Protein AF-A0A941WSH8-F1 (afdb_monomer)

Mean predicted aligned error: 6.5 Å

pLDDT: mean 92.44, std 7.93, range [59.5, 98.75]

Solvent-accessible surface area (backbone atoms only — not comparable to full-atom values): 8724 Å² total; per-residue (Å²): 110,73,67,59,55,52,51,53,51,50,52,52,53,52,52,53,53,50,52,53,50,54,50,54,52,50,52,53,50,55,51,51,52,51,50,50,54,50,46,54,45,39,50,68,54,90,70,93,52,73,84,73,51,77,44,64,59,47,50,30,32,52,70,63,24,46,70,73,50,75,44,74,40,93,51,86,82,27,61,29,37,34,35,37,46,74,76,66,66,71,60,58,100,88,50,70,39,60,67,61,54,49,57,51,49,55,48,44,29,59,50,54,61,16,46,22,32,34,42,35,21,77,90,78,72,43,35,40,43,37,39,38,37,55,91,77,66,37,80,76,47,59,19,53,72,80,34,64,62,59,86,77,54,89,126

Secondary structure (DSSP, 8-state):
-HHHHHHHHHHHHHHHHHHHHHHHHHHHHHHHHHHHHHHHHHHHS--SSGGG---HHHHHHHTTPEEEEEEE-SSTT-SEEEEEE-SS-SB-SS-B-HHHHHHHHHHHHHHTTT--EEEEETTTTEEEEEEEETTTTEEEEEEETTEETGGGS--

Nearest PDB structures (foldseek):
  7afo-assembly1_X  TM=4.607E-01  e=3.509E+00  Escherichia coli

Structure (mmCIF, N/CA/C/O backbone):
data_AF-A0A941WSH8-F1
#
_entry.id   AF-A0A941WSH8-F1
#
loop_
_atom_site.group_PDB
_atom_site.id
_atom_site.type_symbol
_atom_site.label_atom_id
_atom_site.label_alt_id
_atom_site.label_comp_id
_atom_site.label_asym_id
_atom_site.label_entity_id
_atom_site.label_seq_id
_atom_site.pdbx_PDB_ins_code
_atom_site.Cartn_x
_atom_site.Cartn_y
_atom_site.Cartn_z
_atom_site.occupancy
_atom_site.B_iso_or_equiv
_atom_site.auth_seq_id
_atom_site.auth_comp_id
_atom_site.auth_asym_id
_atom_site.auth_atom_id
_atom_site.pdbx_PDB_model_num
ATOM 1 N N . MET A 1 1 ? -45.663 20.521 38.886 1.00 59.56 1 MET A N 1
ATOM 2 C CA . MET A 1 1 ? -45.219 19.140 39.182 1.00 59.56 1 MET A CA 1
ATOM 3 C C . MET A 1 1 ? -44.948 18.276 37.945 1.00 59.56 1 MET A C 1
ATOM 5 O O . MET A 1 1 ? -43.790 17.951 37.717 1.00 59.56 1 MET A O 1
ATOM 9 N N . GLU A 1 2 ? -45.930 17.880 37.117 1.00 65.69 2 GLU A N 1
ATOM 10 C CA . GLU A 1 2 ? -45.661 16.931 36.006 1.00 65.69 2 GLU A CA 1
ATOM 11 C C . GLU A 1 2 ? -44.778 17.526 34.888 1.00 65.69 2 GLU A C 1
ATOM 13 O O . GLU A 1 2 ? -43.852 16.872 34.403 1.00 65.69 2 GLU A O 1
ATOM 18 N N . LYS A 1 3 ? -45.011 18.797 34.531 1.00 69.00 3 LYS A N 1
ATOM 19 C CA . LYS A 1 3 ? -44.234 19.540 33.523 1.00 69.00 3 LYS A CA 1
ATOM 20 C C . LYS A 1 3 ? -42.764 19.706 33.934 1.00 69.00 3 LYS A C 1
ATOM 22 O O . LYS A 1 3 ? -41.874 19.429 33.140 1.00 69.00 3 LYS A O 1
ATOM 27 N N . GLU A 1 4 ? 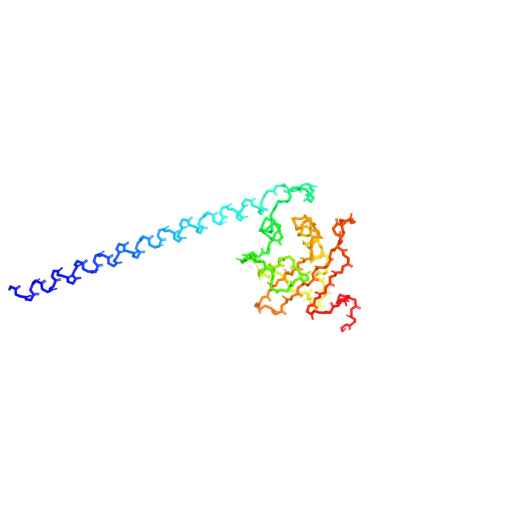-42.497 20.046 35.194 1.00 70.94 4 GLU A N 1
ATOM 28 C CA . GLU A 1 4 ? -41.132 20.170 35.741 1.00 70.94 4 GLU A CA 1
ATOM 29 C C . GLU A 1 4 ? -40.400 18.824 35.760 1.00 70.94 4 GLU A C 1
ATOM 31 O O . GLU A 1 4 ? -39.205 18.756 35.480 1.00 70.94 4 GLU A O 1
ATOM 36 N N . ARG A 1 5 ? -41.120 17.728 36.032 1.00 73.88 5 ARG A N 1
ATOM 37 C CA . ARG A 1 5 ? -40.563 16.370 35.999 1.00 73.88 5 ARG A CA 1
ATOM 38 C C . ARG A 1 5 ? -40.188 15.943 34.574 1.00 73.88 5 ARG A C 1
ATOM 40 O O . ARG A 1 5 ? -39.174 15.275 34.395 1.00 73.8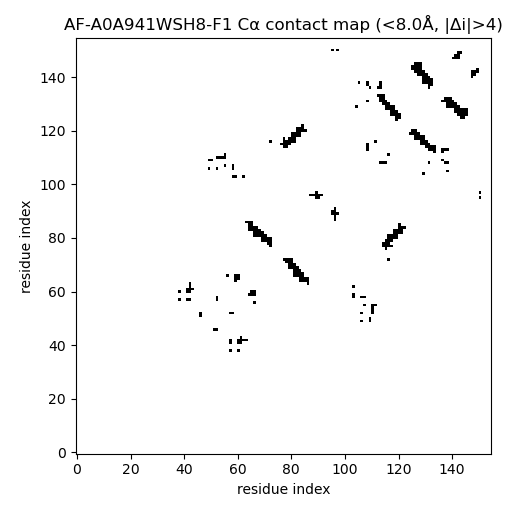8 5 ARG A O 1
ATOM 47 N N . LYS A 1 6 ? -40.971 16.350 33.564 1.00 78.19 6 LYS A N 1
ATOM 48 C CA . LYS A 1 6 ? -40.653 16.154 32.135 1.00 78.19 6 LYS A CA 1
ATOM 49 C C . LYS A 1 6 ? -39.438 16.990 31.708 1.00 78.19 6 LYS A C 1
ATOM 51 O O . LYS A 1 6 ? -38.536 16.447 31.081 1.00 78.19 6 LYS A O 1
ATOM 56 N N . VAL A 1 7 ? -39.354 18.255 32.129 1.00 83.50 7 VAL A N 1
ATOM 57 C CA . VAL A 1 7 ? -38.206 19.140 31.843 1.00 83.50 7 VAL A CA 1
ATOM 58 C C . VAL A 1 7 ? -36.908 18.611 32.465 1.00 83.50 7 VAL A C 1
ATOM 60 O O . VAL A 1 7 ? -35.903 18.510 31.769 1.00 83.50 7 VAL A O 1
ATOM 63 N N . LYS A 1 8 ? -36.925 18.175 33.733 1.00 84.94 8 LYS A N 1
ATOM 64 C CA . LYS A 1 8 ? -35.748 17.565 34.383 1.00 84.94 8 LYS A CA 1
ATOM 65 C C . LYS A 1 8 ? -35.257 16.311 33.651 1.00 84.94 8 LYS A C 1
ATOM 67 O O . LYS A 1 8 ? -34.054 16.141 33.493 1.00 84.94 8 LYS A O 1
ATOM 72 N N . LYS A 1 9 ? -36.165 15.459 33.155 1.00 85.62 9 LYS A N 1
ATOM 73 C CA . LYS A 1 9 ? -35.798 14.284 32.341 1.00 85.62 9 LYS A CA 1
ATOM 74 C C . LYS A 1 9 ? -35.128 14.676 31.023 1.00 85.62 9 LYS A C 1
ATOM 76 O O . LYS A 1 9 ? -34.137 14.058 30.657 1.00 85.62 9 LYS A O 1
ATOM 81 N N . ILE A 1 10 ? -35.631 15.708 30.343 1.00 90.56 10 ILE A N 1
ATOM 82 C CA . ILE A 1 10 ? -35.028 16.219 29.101 1.00 90.56 10 ILE A CA 1
ATOM 83 C C . ILE A 1 10 ? -33.616 16.753 29.368 1.00 90.56 10 ILE A C 1
ATOM 85 O O . ILE A 1 10 ? -32.696 16.414 28.633 1.00 90.56 10 ILE A O 1
ATOM 89 N N . ILE A 1 11 ? -33.421 17.517 30.448 1.00 91.62 11 ILE A N 1
ATOM 90 C CA . ILE A 1 11 ? -32.099 18.037 30.835 1.00 91.62 11 ILE A CA 1
ATOM 91 C C . ILE A 1 11 ? -31.111 16.894 31.104 1.00 91.62 11 ILE A C 1
ATOM 93 O O . ILE A 1 11 ? -29.980 16.946 30.633 1.00 91.62 11 ILE A O 1
ATOM 97 N N . VAL A 1 12 ? -31.535 15.839 31.809 1.00 92.56 12 VAL A N 1
ATOM 98 C CA . VAL A 1 12 ? -30.683 14.664 32.069 1.00 92.56 12 VAL A CA 1
ATOM 99 C C . VAL A 1 12 ? -30.310 13.946 30.770 1.00 92.56 12 VAL A C 1
ATOM 101 O O . VAL A 1 12 ? -29.148 13.599 30.582 1.00 92.56 12 VAL A O 1
ATOM 104 N N . ILE A 1 13 ? -31.260 13.764 29.847 1.00 93.94 13 ILE A N 1
ATOM 105 C CA . ILE A 1 13 ? -30.991 13.150 28.537 1.00 93.94 13 ILE A CA 1
ATOM 106 C C . ILE A 1 13 ? -29.992 13.995 27.735 1.00 93.94 13 ILE A C 1
ATOM 108 O O . ILE A 1 13 ? -29.046 13.445 27.176 1.00 93.94 13 ILE A O 1
ATOM 112 N N . LEU A 1 14 ? -30.159 15.321 27.718 1.00 93.69 14 LEU A N 1
ATOM 113 C CA . LEU A 1 14 ? -29.233 16.238 27.048 1.00 93.69 14 LEU A CA 1
ATOM 114 C C . LEU A 1 14 ? -27.832 16.202 27.670 1.00 93.69 14 LEU A C 1
ATOM 116 O O . LEU A 1 14 ? -26.847 16.204 26.938 1.00 93.69 14 LEU A O 1
ATOM 120 N N . ALA A 1 15 ? -27.731 16.113 28.998 1.00 94.12 15 ALA A N 1
ATOM 121 C CA . ALA A 1 15 ? -26.449 15.988 29.685 1.00 94.12 15 ALA A CA 1
ATOM 122 C C . ALA A 1 15 ? -25.730 14.676 29.323 1.00 94.12 15 ALA A C 1
ATOM 124 O O . ALA A 1 15 ? -24.532 14.689 29.052 1.00 94.12 15 ALA A O 1
ATOM 125 N N . ILE A 1 16 ? -26.460 13.557 29.252 1.00 95.81 16 ILE A N 1
ATOM 126 C CA . ILE A 1 16 ? -25.903 12.262 28.827 1.00 95.81 16 ILE A CA 1
ATOM 127 C C . ILE A 1 16 ? -25.430 12.330 27.368 1.00 95.81 16 ILE A C 1
ATOM 129 O O . ILE A 1 16 ? -24.314 11.912 27.068 1.00 95.81 16 ILE A O 1
ATOM 133 N N . LEU A 1 17 ? -26.241 12.900 26.472 1.00 95.88 17 LEU A N 1
ATOM 134 C CA . LEU A 1 17 ? -25.877 13.111 25.066 1.00 95.88 17 LEU A CA 1
ATOM 135 C C . LEU A 1 17 ? -24.602 13.950 24.925 1.00 95.88 17 LEU A C 1
ATOM 137 O O . LEU A 1 17 ? -23.714 13.587 24.156 1.00 95.88 17 LEU A O 1
ATOM 141 N N . LEU A 1 18 ? -24.480 15.029 25.701 1.00 96.00 18 LEU A N 1
ATOM 142 C CA . LEU A 1 18 ? -23.292 15.879 25.696 1.00 96.00 18 LEU A CA 1
ATOM 143 C C . LEU A 1 18 ? -22.040 15.110 26.139 1.00 96.00 18 LEU A C 1
ATOM 145 O O . LEU A 1 18 ? -21.000 15.222 25.495 1.00 96.00 18 LEU A O 1
ATOM 149 N N . ILE A 1 19 ? -22.137 14.294 27.194 1.00 96.25 19 ILE A N 1
ATOM 150 C CA . ILE A 1 19 ? -21.019 13.465 27.672 1.00 96.25 19 ILE A CA 1
ATOM 151 C C . ILE A 1 19 ? -20.587 12.456 26.601 1.00 96.25 19 ILE A C 1
ATOM 153 O O . ILE A 1 19 ? -19.389 12.276 26.381 1.00 96.25 19 ILE A O 1
ATOM 157 N N . ILE A 1 20 ? -21.537 11.827 25.901 1.00 96.12 20 ILE A N 1
ATOM 158 C CA . ILE A 1 20 ? -21.236 10.886 24.811 1.00 96.12 20 ILE A CA 1
ATOM 159 C C . ILE A 1 20 ? -20.476 11.599 23.689 1.00 96.12 20 ILE A C 1
ATOM 161 O O . ILE A 1 20 ? -19.434 11.110 23.255 1.00 96.12 20 ILE A O 1
ATOM 165 N N . ILE A 1 21 ? -20.950 12.775 23.265 1.00 96.06 21 ILE A N 1
ATOM 166 C CA . ILE A 1 21 ? -20.293 13.574 22.224 1.00 96.06 21 ILE A CA 1
ATOM 167 C C . ILE A 1 21 ? -18.870 13.948 22.651 1.00 96.06 21 ILE A C 1
ATOM 169 O O . ILE A 1 21 ? -17.938 13.712 21.887 1.00 96.06 21 ILE A O 1
ATOM 173 N N . LEU A 1 22 ? -18.685 14.460 23.873 1.00 95.50 22 LEU A N 1
ATOM 174 C CA . LEU A 1 22 ? -17.364 14.825 24.405 1.00 95.50 22 LEU A CA 1
ATOM 175 C C . LEU A 1 22 ? -16.406 13.631 24.474 1.00 95.50 22 LEU A C 1
ATOM 177 O O . LEU A 1 22 ? -15.213 13.764 24.215 1.00 95.50 22 LEU A O 1
ATOM 181 N N . THR A 1 23 ? -16.929 12.453 24.809 1.00 94.75 23 THR A N 1
ATOM 182 C CA . THR A 1 23 ? -16.134 11.226 24.872 1.00 94.75 23 THR A CA 1
ATOM 183 C C . THR A 1 23 ? -15.672 10.817 23.473 1.00 94.75 23 THR A C 1
ATOM 185 O O . THR A 1 23 ? -14.489 10.549 23.274 1.00 94.75 23 THR A O 1
ATOM 188 N N . ILE A 1 24 ? -16.575 10.820 22.486 1.00 95.06 24 ILE A N 1
ATOM 189 C CA . ILE A 1 24 ? -16.247 10.493 21.090 1.00 95.06 24 ILE A CA 1
ATOM 190 C C . ILE A 1 24 ? -15.217 11.481 20.532 1.00 95.06 24 ILE A C 1
ATOM 192 O O . ILE A 1 24 ? -14.210 11.053 19.968 1.00 95.06 24 ILE A O 1
ATOM 196 N N . THR A 1 25 ? -15.423 12.789 20.715 1.00 93.38 25 THR A N 1
ATOM 197 C CA . THR A 1 25 ? -14.493 13.805 20.201 1.00 93.38 25 THR A CA 1
ATOM 198 C C . THR A 1 25 ? -13.114 13.698 20.844 1.00 93.38 25 THR A C 1
ATOM 200 O O . THR A 1 25 ? -12.118 13.819 20.133 1.00 93.38 25 THR A O 1
ATOM 203 N N . TYR A 1 26 ? -13.031 13.397 22.145 1.00 94.38 26 TYR A N 1
ATOM 204 C CA . TYR A 1 26 ? -11.760 13.152 22.830 1.00 94.38 26 TYR A CA 1
ATOM 205 C C . TYR A 1 26 ? -10.985 11.974 22.219 1.00 94.38 26 TYR A C 1
ATOM 207 O O . TYR A 1 26 ? -9.792 12.105 21.937 1.00 94.38 26 TYR A O 1
ATOM 215 N N . TYR A 1 27 ? -11.647 10.837 21.973 1.00 93.00 27 TYR A N 1
ATOM 216 C CA . TYR A 1 27 ? -10.988 9.676 21.365 1.00 93.00 27 TYR A CA 1
ATOM 217 C C . TYR A 1 27 ? -10.532 9.950 19.929 1.00 93.00 27 TYR A C 1
ATOM 219 O O . TYR A 1 27 ? -9.399 9.614 19.589 1.00 93.00 27 TYR A O 1
ATOM 227 N N . VAL A 1 28 ? -11.365 10.612 19.118 1.00 91.62 28 VAL A N 1
ATOM 228 C CA . VAL A 1 28 ? -11.005 11.001 17.743 1.00 91.62 28 VAL A CA 1
ATOM 229 C C . VAL A 1 28 ? -9.810 11.957 17.738 1.00 91.62 28 VAL A C 1
ATOM 231 O O . VAL A 1 28 ? -8.870 11.761 16.971 1.00 91.62 28 VAL A O 1
ATOM 234 N N . PHE A 1 29 ? -9.804 12.964 18.615 1.00 90.31 29 PHE A N 1
ATOM 235 C CA . PHE A 1 29 ? -8.693 13.909 18.729 1.00 90.31 29 PHE A CA 1
ATOM 236 C C . PHE A 1 29 ? -7.385 13.203 19.107 1.00 90.31 29 PHE A C 1
ATOM 238 O O . PHE A 1 29 ? -6.370 13.379 18.435 1.00 90.31 29 PHE A O 1
ATOM 245 N N . LYS A 1 30 ? -7.423 12.338 20.127 1.00 89.75 30 LYS A N 1
ATOM 246 C CA . LYS A 1 30 ? -6.255 11.577 20.585 1.00 89.75 30 LYS A CA 1
ATOM 247 C C . LYS A 1 30 ? -5.713 10.631 19.511 1.00 89.75 30 LYS A C 1
ATOM 249 O O . LYS A 1 30 ? -4.500 10.477 19.376 1.00 89.75 30 LYS A O 1
ATOM 254 N N . GLU A 1 31 ? -6.592 9.977 18.753 1.00 87.00 31 GLU A N 1
ATOM 255 C CA . GLU A 1 31 ? -6.177 9.121 17.641 1.00 87.00 31 GLU A CA 1
ATOM 256 C C . GLU A 1 31 ? -5.522 9.936 16.518 1.00 87.00 31 GLU A C 1
ATOM 258 O O . GLU A 1 31 ? -4.486 9.521 15.997 1.00 87.00 31 GLU A O 1
ATOM 263 N N . ASN A 1 32 ? -6.085 11.100 16.185 1.00 84.69 32 ASN A N 1
ATOM 264 C CA . ASN A 1 32 ? -5.537 11.992 15.167 1.00 84.69 32 ASN A CA 1
ATOM 265 C C . ASN A 1 32 ? -4.164 12.546 15.559 1.00 84.69 32 ASN A C 1
ATOM 267 O O . ASN A 1 32 ? -3.267 12.549 14.723 1.00 84.69 32 ASN A O 1
ATOM 271 N N . GLU A 1 33 ? -3.963 12.957 16.815 1.00 86.69 33 GLU A N 1
ATOM 272 C CA . GLU A 1 33 ? -2.634 13.369 17.288 1.00 86.69 33 GLU A CA 1
ATOM 273 C C . GLU A 1 33 ? -1.625 12.227 17.197 1.00 86.69 33 GLU A C 1
ATOM 275 O O . GLU A 1 33 ? -0.512 12.426 16.717 1.00 86.69 33 GLU A O 1
ATOM 280 N N . ARG A 1 34 ? -2.015 11.010 17.596 1.00 86.50 34 ARG A N 1
ATOM 281 C CA . ARG A 1 34 ? -1.137 9.842 17.471 1.00 86.50 34 ARG A CA 1
ATOM 282 C C . ARG A 1 34 ? -0.740 9.603 16.014 1.00 86.50 34 ARG A C 1
ATOM 284 O O . ARG A 1 34 ? 0.443 9.426 15.754 1.00 86.50 34 ARG A O 1
ATOM 291 N N . LYS A 1 35 ? -1.704 9.615 15.084 1.00 84.75 35 LYS A N 1
ATOM 292 C CA . LYS A 1 35 ? -1.440 9.444 13.645 1.00 84.75 35 LYS A CA 1
ATOM 293 C C . LYS A 1 35 ? -0.514 10.530 13.119 1.00 84.75 35 LYS A C 1
ATOM 295 O O . LYS A 1 35 ? 0.489 10.203 12.506 1.00 84.75 35 LYS A O 1
ATOM 300 N N . LYS A 1 36 ? -0.789 11.796 13.439 1.00 86.75 36 LYS A N 1
ATOM 301 C CA . LYS A 1 36 ? 0.051 12.923 13.028 1.00 86.75 36 LYS A CA 1
ATOM 302 C C . LYS A 1 36 ? 1.488 12.776 13.532 1.00 86.75 36 LYS A C 1
ATOM 304 O O . LYS A 1 36 ? 2.416 12.946 12.756 1.00 86.75 36 LYS A O 1
ATOM 309 N N . ASN A 1 37 ? 1.673 12.411 14.800 1.00 88.38 37 ASN A N 1
ATOM 310 C CA . ASN A 1 37 ? 3.004 12.204 15.370 1.00 88.38 37 ASN A CA 1
ATOM 311 C C . ASN A 1 37 ? 3.734 11.028 14.700 1.00 88.38 37 ASN A C 1
ATOM 313 O O . ASN A 1 37 ? 4.942 11.093 14.493 1.00 88.38 37 ASN A O 1
ATOM 317 N N . THR A 1 38 ? 3.015 9.957 14.351 1.00 89.31 38 THR A N 1
ATOM 318 C CA . THR A 1 38 ? 3.569 8.823 13.597 1.00 89.31 38 THR A CA 1
ATOM 319 C C . THR A 1 38 ? 3.949 9.222 12.172 1.00 89.31 38 THR A C 1
ATOM 321 O O . THR A 1 38 ? 5.042 8.882 11.725 1.00 89.31 38 THR A O 1
ATOM 324 N N . GLU A 1 39 ? 3.094 9.974 11.479 1.00 91.69 39 GLU A N 1
ATOM 325 C CA . GLU A 1 39 ? 3.377 10.481 10.137 1.00 91.69 39 GLU A CA 1
ATOM 326 C C . GLU A 1 39 ? 4.597 11.415 10.147 1.00 91.69 39 GLU A C 1
ATOM 328 O O . GLU A 1 39 ? 5.523 11.248 9.359 1.00 91.69 39 GLU A O 1
ATOM 333 N N . GLU A 1 40 ? 4.647 12.354 11.093 1.00 92.81 40 GLU A N 1
ATOM 334 C CA . GLU A 1 40 ? 5.775 13.269 11.272 1.00 92.81 40 GLU A CA 1
ATOM 335 C C . GLU A 1 40 ? 7.068 12.513 11.602 1.00 92.81 40 GLU A C 1
ATOM 337 O O . GLU A 1 40 ? 8.126 12.827 11.059 1.00 92.81 40 GLU A O 1
ATOM 342 N N . TYR A 1 41 ? 6.989 11.471 12.432 1.00 93.00 41 TYR A N 1
ATOM 343 C CA . TYR A 1 41 ? 8.129 10.606 12.711 1.00 93.00 41 TYR A CA 1
ATOM 344 C C . TYR A 1 41 ? 8.629 9.895 11.446 1.00 93.00 41 TYR A C 1
ATOM 346 O O . TYR A 1 41 ? 9.816 9.975 11.141 1.00 93.00 41 TYR A O 1
ATOM 354 N N . TYR A 1 42 ? 7.756 9.234 10.681 1.00 94.88 42 TYR A N 1
ATOM 355 C CA . TYR A 1 42 ? 8.173 8.506 9.477 1.00 94.88 42 TYR A CA 1
ATOM 356 C C . TYR A 1 42 ? 8.673 9.420 8.359 1.00 94.88 42 TYR A C 1
ATOM 358 O O . TYR A 1 42 ? 9.581 9.018 7.633 1.00 94.88 42 TYR A O 1
ATOM 366 N N . ALA A 1 43 ? 8.126 10.631 8.238 1.00 92.50 43 ALA A N 1
ATOM 367 C CA . ALA A 1 43 ? 8.559 11.616 7.252 1.00 92.50 43 ALA A CA 1
ATOM 368 C C . ALA A 1 43 ? 9.963 12.175 7.541 1.00 92.50 43 ALA A C 1
ATOM 370 O O . ALA A 1 43 ? 10.691 12.493 6.605 1.00 92.50 43 ALA A O 1
ATOM 371 N N . ASN A 1 44 ? 10.343 12.286 8.820 1.00 91.69 44 ASN A N 1
ATOM 372 C CA . ASN A 1 44 ? 11.609 12.898 9.243 1.00 91.69 44 ASN A CA 1
ATOM 373 C C . ASN A 1 44 ? 12.661 11.889 9.732 1.00 91.69 44 ASN A C 1
ATOM 375 O O . ASN A 1 44 ? 13.795 12.275 10.016 1.00 91.69 44 ASN A O 1
ATOM 379 N N . LYS A 1 45 ? 12.302 10.607 9.862 1.00 92.19 45 LYS A N 1
ATOM 380 C CA . LYS A 1 45 ? 13.253 9.535 10.165 1.00 92.19 45 LYS A CA 1
ATOM 381 C C . LYS A 1 45 ? 14.309 9.468 9.057 1.00 92.19 45 LYS A C 1
ATOM 383 O O . LYS A 1 45 ? 14.000 9.572 7.874 1.00 92.19 45 LYS A O 1
ATOM 388 N N . GLU A 1 46 ? 15.563 9.279 9.448 1.00 92.62 46 GLU A N 1
ATOM 389 C CA . GLU A 1 46 ? 16.661 9.074 8.508 1.00 92.62 46 GLU A CA 1
ATOM 390 C C . GLU A 1 46 ? 16.627 7.636 7.969 1.00 92.62 46 GLU A C 1
ATOM 392 O O . GLU A 1 46 ? 16.561 6.676 8.743 1.00 92.62 46 GLU A O 1
ATOM 397 N N . TYR A 1 47 ? 16.668 7.492 6.644 1.00 92.50 47 TYR A N 1
ATOM 398 C CA . TYR A 1 47 ? 16.735 6.202 5.957 1.00 92.50 47 TYR A CA 1
ATOM 399 C C . TYR A 1 47 ? 18.002 6.166 5.112 1.00 92.50 47 TYR A C 1
ATOM 401 O O . TYR A 1 47 ? 18.158 6.948 4.174 1.00 92.50 47 TYR A O 1
ATOM 409 N N . ASN A 1 48 ? 18.897 5.243 5.437 1.00 91.94 48 ASN A N 1
ATOM 410 C CA . ASN A 1 48 ? 20.168 5.055 4.745 1.00 91.94 48 ASN A CA 1
ATOM 411 C C . ASN A 1 48 ? 20.078 3.950 3.689 1.00 91.94 48 ASN A C 1
ATOM 413 O O . ASN A 1 48 ? 20.888 3.886 2.765 1.00 91.94 48 ASN A O 1
ATOM 417 N N . SER A 1 49 ? 19.098 3.060 3.830 1.00 93.12 49 SER A N 1
ATOM 418 C CA . SER A 1 49 ? 18.924 1.891 2.980 1.00 93.12 49 SER A CA 1
ATOM 419 C C . SER A 1 49 ? 17.460 1.449 2.927 1.00 93.12 49 SER A C 1
ATOM 421 O O . SER A 1 49 ? 16.626 1.883 3.723 1.00 93.12 49 SER A O 1
ATOM 423 N N . LYS A 1 50 ? 17.118 0.564 1.983 1.00 90.38 50 LYS A N 1
ATOM 424 C CA . LYS A 1 50 ? 15.758 -0.002 1.906 1.00 90.38 50 LYS A CA 1
ATOM 425 C C . LYS A 1 50 ? 15.437 -0.874 3.126 1.00 90.38 50 LYS A C 1
ATOM 427 O O . LYS A 1 50 ? 14.271 -1.039 3.468 1.00 90.38 50 LYS A O 1
ATOM 432 N N . GLU A 1 51 ? 16.465 -1.411 3.779 1.00 93.44 51 GLU A N 1
ATOM 433 C CA . GLU A 1 51 ? 16.370 -2.258 4.960 1.00 93.44 51 GLU A CA 1
ATOM 434 C C . GLU A 1 51 ? 15.837 -1.510 6.191 1.00 93.44 51 GLU A C 1
ATOM 436 O O . GLU A 1 51 ? 15.293 -2.150 7.090 1.00 93.44 51 GLU A O 1
ATOM 441 N N . ASP A 1 52 ? 15.914 -0.175 6.200 1.00 94.44 52 ASP A N 1
ATOM 442 C CA . ASP A 1 52 ? 15.424 0.673 7.293 1.00 94.44 52 ASP A CA 1
ATOM 443 C C . ASP A 1 52 ? 13.888 0.789 7.336 1.00 94.44 52 ASP A C 1
ATOM 445 O O . ASP A 1 52 ? 13.330 1.256 8.340 1.00 94.44 52 ASP A O 1
ATOM 449 N N . PHE A 1 53 ? 13.206 0.354 6.267 1.00 96.50 53 PHE A N 1
ATOM 450 C CA . PHE A 1 53 ? 11.750 0.353 6.137 1.00 96.50 53 PHE A CA 1
ATOM 451 C C . PHE A 1 53 ? 11.139 -0.967 6.608 1.00 96.50 53 PHE A C 1
ATOM 453 O O . PHE A 1 53 ? 11.496 -2.054 6.145 1.00 96.50 53 PHE A O 1
ATOM 460 N N . ASN A 1 54 ? 10.143 -0.866 7.487 1.00 95.69 54 ASN A N 1
ATOM 461 C CA . ASN A 1 54 ? 9.519 -2.017 8.135 1.00 95.69 54 ASN A CA 1
ATOM 462 C C . ASN A 1 54 ? 8.054 -2.197 7.743 1.00 95.69 54 ASN A C 1
ATOM 464 O O . ASN A 1 54 ? 7.543 -3.317 7.784 1.00 95.69 54 ASN A O 1
ATOM 468 N N . THR A 1 55 ? 7.368 -1.110 7.385 1.00 97.12 55 THR A N 1
ATOM 469 C CA . THR A 1 55 ? 5.926 -1.126 7.112 1.00 97.12 55 THR A CA 1
ATOM 470 C C . THR A 1 55 ? 5.564 -0.362 5.843 1.00 97.12 55 THR A C 1
ATOM 472 O O . THR A 1 55 ? 6.321 0.474 5.354 1.00 97.12 55 THR A O 1
ATOM 475 N N . VAL A 1 56 ? 4.390 -0.672 5.289 1.00 97.94 56 VAL A N 1
ATOM 476 C CA . VAL A 1 56 ? 3.853 0.013 4.104 1.00 97.94 56 VAL A CA 1
ATOM 477 C C . VAL A 1 56 ? 3.583 1.480 4.402 1.00 97.94 56 VAL A C 1
ATOM 479 O O . VAL A 1 56 ? 3.939 2.337 3.600 1.00 97.94 56 VAL A O 1
ATOM 482 N N . GLU A 1 57 ? 2.976 1.761 5.555 1.00 97.12 57 GLU A N 1
ATOM 483 C CA . GLU A 1 57 ? 2.674 3.121 6.002 1.00 97.12 57 GLU A CA 1
ATOM 484 C C . GLU A 1 57 ? 3.947 3.968 6.080 1.00 97.12 57 GLU A C 1
ATOM 486 O O . GLU A 1 57 ? 3.981 5.063 5.531 1.00 97.12 57 GLU A O 1
ATOM 491 N N . GLU A 1 58 ? 5.023 3.422 6.651 1.00 97.06 58 GLU A N 1
ATOM 492 C CA . GLU A 1 58 ? 6.325 4.088 6.743 1.00 97.06 58 GLU A CA 1
ATOM 493 C C . GLU A 1 58 ? 6.890 4.467 5.364 1.00 97.06 58 GLU A C 1
ATOM 495 O O . GLU A 1 58 ? 7.283 5.614 5.155 1.00 97.06 58 GLU A O 1
ATOM 500 N N . VAL A 1 59 ? 6.866 3.542 4.394 1.00 97.94 59 VAL A N 1
ATOM 501 C CA . VAL A 1 59 ? 7.316 3.820 3.016 1.00 97.94 59 VAL A CA 1
ATOM 502 C C . VAL A 1 59 ? 6.477 4.922 2.370 1.00 97.94 59 VAL A C 1
ATOM 504 O O . VAL A 1 59 ? 7.027 5.830 1.748 1.00 97.94 59 VAL A O 1
ATOM 507 N N . LEU A 1 60 ? 5.149 4.836 2.485 1.00 98.00 60 LEU A N 1
ATOM 508 C CA . LEU A 1 60 ? 4.239 5.780 1.838 1.00 98.00 60 LEU A CA 1
ATOM 509 C C . LEU A 1 60 ? 4.384 7.181 2.425 1.00 98.00 60 LEU A C 1
ATOM 511 O O . LEU A 1 60 ? 4.558 8.133 1.669 1.00 98.00 60 LEU A O 1
ATOM 515 N N . VAL A 1 61 ? 4.402 7.295 3.753 1.00 96.88 61 VAL A N 1
ATOM 516 C CA . VAL A 1 61 ? 4.580 8.575 4.444 1.00 96.88 61 VAL A CA 1
ATOM 517 C C . VAL A 1 61 ? 5.934 9.195 4.104 1.00 96.88 61 VAL A C 1
ATOM 519 O O . VAL A 1 61 ? 5.986 10.375 3.766 1.00 96.88 61 VAL A O 1
ATOM 522 N N . PHE A 1 62 ? 7.015 8.407 4.101 1.00 96.25 62 PHE A N 1
ATOM 523 C CA . PHE A 1 62 ? 8.335 8.881 3.674 1.00 96.25 62 PHE A CA 1
ATOM 524 C C . PHE A 1 62 ? 8.333 9.406 2.227 1.00 96.25 62 PHE A C 1
ATOM 526 O O . PHE A 1 62 ? 9.008 10.381 1.909 1.00 96.25 62 PHE A O 1
ATOM 533 N N . LYS A 1 63 ? 7.541 8.795 1.337 1.00 95.62 63 LYS A N 1
ATOM 534 C CA . LYS A 1 63 ? 7.346 9.261 -0.048 1.00 95.62 63 LYS A CA 1
ATOM 535 C C . LYS A 1 63 ? 6.338 10.409 -0.182 1.00 95.62 63 LYS A C 1
ATOM 537 O O . LYS A 1 63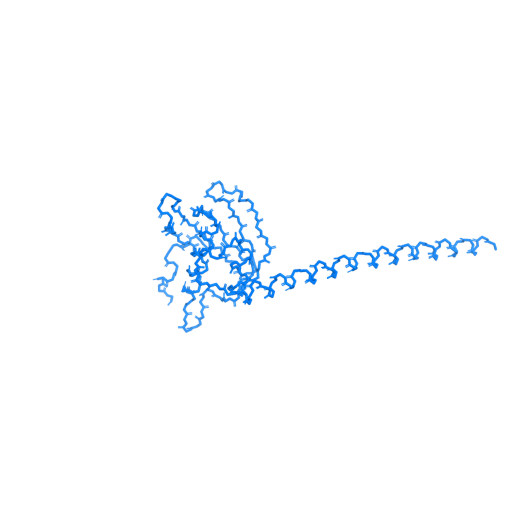 ? 6.063 10.844 -1.300 1.00 95.62 63 LYS A O 1
ATOM 542 N N . GLY A 1 64 ? 5.787 10.905 0.926 1.00 95.69 64 GLY A N 1
ATOM 543 C CA . GLY A 1 64 ? 4.760 11.946 0.942 1.00 95.69 64 GLY A CA 1
ATOM 544 C C . GLY A 1 64 ? 3.408 11.487 0.388 1.00 95.69 64 GLY A C 1
ATOM 545 O O . GLY A 1 64 ? 2.589 12.323 0.013 1.00 95.69 64 GLY A O 1
ATOM 546 N N . VAL A 1 65 ? 3.178 10.175 0.301 1.00 97.00 65 VAL A N 1
ATOM 547 C CA . VAL A 1 65 ? 1.928 9.562 -0.157 1.00 97.00 65 VAL A CA 1
ATOM 548 C C . VAL A 1 65 ? 1.053 9.263 1.050 1.00 97.00 65 VAL A C 1
ATOM 550 O O . VAL A 1 65 ? 1.493 8.663 2.031 1.00 97.00 65 VAL A O 1
ATOM 553 N N . LYS A 1 66 ? -0.224 9.640 0.976 1.00 96.50 66 LYS A N 1
ATOM 554 C CA . LYS A 1 66 ? -1.153 9.405 2.079 1.00 96.50 66 LYS A CA 1
ATOM 555 C C . LYS A 1 66 ? -1.592 7.943 2.094 1.00 96.50 66 LYS A C 1
ATOM 557 O O . LYS A 1 66 ? -2.278 7.488 1.178 1.00 96.50 66 LYS A O 1
ATOM 562 N N . PHE A 1 67 ? -1.241 7.227 3.156 1.00 97.00 67 PHE A N 1
ATOM 563 C CA . PHE A 1 67 ? -1.743 5.882 3.416 1.00 97.00 67 PHE A CA 1
ATOM 564 C C . PHE A 1 67 ? -3.201 5.931 3.895 1.00 97.00 67 PHE A C 1
ATOM 566 O O . PHE A 1 67 ? -3.553 6.734 4.758 1.00 97.00 67 PHE A O 1
ATOM 573 N N . ILE A 1 68 ? -4.063 5.080 3.331 1.00 96.25 68 ILE A N 1
ATOM 574 C CA . ILE A 1 68 ? -5.469 4.961 3.749 1.00 96.25 68 ILE A CA 1
ATOM 575 C C . ILE A 1 68 ? -5.668 3.668 4.537 1.00 96.25 68 ILE A C 1
ATOM 577 O O . ILE A 1 68 ? -6.158 3.696 5.666 1.00 96.25 68 ILE A O 1
ATOM 581 N N . LYS A 1 69 ? -5.327 2.527 3.931 1.00 96.94 69 LYS A N 1
ATOM 582 C CA . LYS A 1 69 ? -5.430 1.197 4.546 1.00 96.94 69 LYS A CA 1
ATOM 583 C C . LYS A 1 69 ? -4.668 0.162 3.726 1.00 96.94 69 LYS A C 1
ATOM 585 O O . LYS A 1 69 ? -4.431 0.345 2.535 1.00 96.94 69 LYS A O 1
ATOM 590 N N . GLN A 1 70 ? -4.380 -0.974 4.346 1.00 97.94 70 GLN A N 1
ATOM 591 C CA . GLN A 1 70 ? -3.929 -2.182 3.664 1.00 97.94 70 GLN A CA 1
ATOM 592 C C . GLN A 1 70 ? -4.882 -3.321 4.014 1.00 97.94 70 GLN A C 1
ATOM 594 O O . GLN A 1 70 ? -5.209 -3.526 5.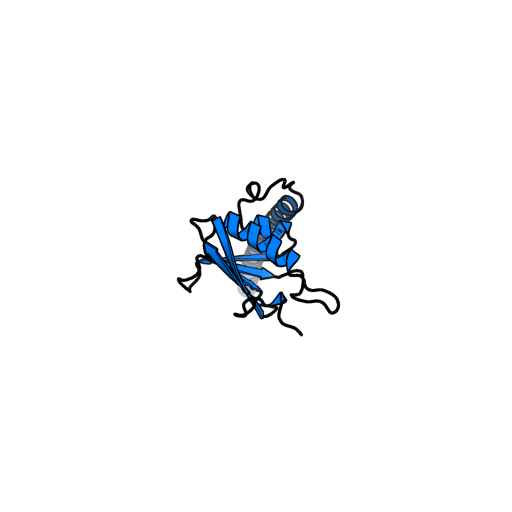183 1.00 97.94 70 GLN A O 1
ATOM 599 N N . THR A 1 71 ? -5.317 -4.075 3.012 1.00 98.06 71 THR A N 1
ATOM 600 C CA . THR A 1 71 ? -6.152 -5.264 3.203 1.00 98.06 71 THR A CA 1
ATOM 601 C C . THR A 1 71 ? -5.528 -6.459 2.500 1.00 98.06 71 THR A C 1
ATOM 603 O O . THR A 1 71 ? -4.760 -6.301 1.552 1.00 98.06 71 THR A O 1
ATOM 606 N N . LYS A 1 72 ? -5.874 -7.673 2.938 1.00 97.75 72 LYS A N 1
ATOM 607 C CA . LYS A 1 72 ? -5.616 -8.868 2.130 1.00 97.75 72 LYS A CA 1
ATOM 608 C C . LYS A 1 72 ? -6.373 -8.722 0.807 1.00 97.75 72 LYS A C 1
ATOM 610 O O . LYS A 1 72 ? -7.527 -8.288 0.829 1.00 97.75 72 LYS A O 1
ATOM 615 N N . SER A 1 73 ? -5.727 -9.040 -0.311 1.00 96.94 73 SER A N 1
ATOM 616 C CA . SER A 1 73 ? -6.396 -8.970 -1.611 1.00 96.94 73 SER A CA 1
ATOM 617 C C . SER A 1 73 ? -7.486 -10.038 -1.716 1.00 96.94 73 SER A C 1
ATOM 619 O O . SER A 1 73 ? -7.359 -11.124 -1.144 1.00 96.94 73 SER A O 1
ATOM 621 N N . SER A 1 74 ? -8.563 -9.722 -2.434 1.00 95.56 74 SER A N 1
ATOM 622 C CA . SER A 1 74 ? -9.577 -10.704 -2.838 1.00 95.56 74 SER A CA 1
ATOM 623 C C . SER A 1 74 ? -9.169 -11.498 -4.083 1.00 95.56 74 SER A C 1
ATOM 625 O O . SER A 1 74 ? -9.783 -12.520 -4.373 1.00 95.56 74 SER A O 1
ATOM 627 N N . ASP A 1 75 ? -8.158 -11.027 -4.815 1.00 95.50 75 ASP A N 1
ATOM 628 C CA . ASP A 1 75 ? -7.557 -11.725 -5.946 1.00 95.50 75 ASP A CA 1
ATOM 629 C C . ASP A 1 75 ? -6.328 -12.496 -5.451 1.00 95.50 75 ASP A C 1
ATOM 631 O O . ASP A 1 75 ? -5.335 -11.897 -5.032 1.00 95.50 75 ASP A O 1
ATOM 635 N N . ASP A 1 76 ? -6.392 -13.828 -5.524 1.00 95.00 76 ASP A N 1
ATOM 636 C CA . ASP A 1 76 ? -5.356 -14.747 -5.034 1.00 95.00 76 ASP A CA 1
ATOM 637 C C . ASP A 1 76 ? -3.983 -14.538 -5.697 1.00 95.00 76 ASP A C 1
ATOM 639 O O . ASP A 1 76 ? -2.962 -15.015 -5.194 1.00 95.00 76 ASP A O 1
ATOM 643 N N . LYS A 1 77 ? -3.923 -13.806 -6.818 1.00 96.56 77 LYS A N 1
ATOM 644 C CA . LYS A 1 77 ? -2.667 -13.404 -7.454 1.00 96.56 77 LYS A CA 1
ATOM 645 C C . LYS A 1 77 ? -1.862 -12.421 -6.602 1.00 96.56 77 LYS A C 1
ATOM 647 O O . LYS A 1 77 ? -0.641 -12.351 -6.776 1.00 96.56 77 LYS A O 1
ATOM 652 N N . TYR A 1 78 ? -2.512 -11.660 -5.721 1.00 97.81 78 TYR A N 1
ATOM 653 C CA . TYR A 1 78 ? -1.900 -10.622 -4.896 1.00 97.81 78 TYR A CA 1
ATOM 654 C C . TYR A 1 78 ? -2.035 -10.947 -3.408 1.00 97.81 78 TYR A C 1
ATOM 656 O O . TYR A 1 78 ? -3.063 -11.410 -2.927 1.00 97.81 78 TYR A O 1
ATOM 664 N N . LEU A 1 79 ? -0.995 -10.641 -2.637 1.00 97.69 79 LEU A N 1
ATOM 665 C CA . LEU A 1 79 ? -1.039 -10.749 -1.183 1.00 97.69 79 LEU A CA 1
ATOM 666 C C . LEU A 1 79 ? -1.937 -9.662 -0.580 1.00 97.69 79 LEU A C 1
ATOM 668 O O . LEU A 1 79 ? -2.736 -9.930 0.322 1.00 97.69 79 LEU A O 1
ATOM 672 N N . ALA A 1 80 ? -1.779 -8.428 -1.058 1.00 98.12 80 ALA A N 1
ATOM 673 C CA . ALA A 1 80 ? -2.378 -7.258 -0.442 1.00 98.12 80 ALA A CA 1
ATOM 674 C C . ALA A 1 80 ? -2.803 -6.199 -1.459 1.00 98.12 80 ALA A C 1
ATOM 676 O O . ALA A 1 80 ? -2.148 -5.997 -2.484 1.00 98.12 80 ALA A O 1
ATOM 677 N N . ASP A 1 81 ? -3.857 -5.483 -1.083 1.00 98.69 81 ASP A N 1
ATOM 678 C CA . ASP A 1 81 ? -4.290 -4.242 -1.707 1.00 98.69 81 ASP A CA 1
ATOM 679 C C . ASP A 1 81 ? -3.972 -3.087 -0.751 1.00 98.69 81 ASP A C 1
ATOM 681 O O . ASP A 1 81 ? -4.396 -3.078 0.409 1.00 98.69 81 ASP A O 1
ATOM 685 N N . ILE A 1 82 ? -3.183 -2.131 -1.233 1.00 98.69 82 ILE A N 1
ATOM 686 C CA . ILE A 1 82 ? -2.704 -0.968 -0.491 1.00 98.69 82 ILE A CA 1
ATOM 687 C C . ILE A 1 82 ? -3.434 0.254 -1.038 1.00 98.69 82 ILE A C 1
ATOM 689 O O . ILE A 1 82 ? -3.177 0.683 -2.158 1.00 98.69 82 ILE A O 1
ATOM 693 N N . TYR A 1 83 ? -4.340 0.813 -0.246 1.00 98.56 83 TYR A N 1
ATOM 694 C CA . TYR A 1 83 ? -5.143 1.968 -0.625 1.00 98.56 83 TYR A CA 1
ATOM 695 C C . TYR A 1 83 ? -4.438 3.247 -0.196 1.00 98.56 83 TYR A C 1
ATOM 697 O O . TYR A 1 83 ? -4.017 3.379 0.962 1.00 98.56 83 TYR A O 1
ATOM 705 N N . VAL A 1 84 ? -4.320 4.186 -1.127 1.00 98.44 84 VAL A N 1
ATOM 706 C CA . VAL A 1 84 ? -3.548 5.417 -0.965 1.00 98.44 84 VAL A CA 1
ATOM 707 C C . VAL A 1 84 ? -4.257 6.604 -1.602 1.00 98.44 84 VAL A C 1
ATOM 709 O O . VAL A 1 84 ? -5.187 6.438 -2.384 1.00 98.44 84 VAL A O 1
ATOM 712 N N . LYS A 1 85 ? -3.768 7.804 -1.295 1.00 97.81 85 LYS A N 1
ATOM 713 C CA . LYS A 1 85 ? -3.950 8.984 -2.138 1.00 97.81 85 LYS A CA 1
ATOM 714 C C . LYS A 1 85 ? -2.578 9.442 -2.620 1.00 97.81 85 LYS A C 1
ATOM 716 O O . LYS A 1 85 ? -1.752 9.871 -1.806 1.00 97.81 85 LYS A O 1
ATOM 721 N N . LEU A 1 86 ? -2.331 9.286 -3.918 1.00 96.31 86 LEU A N 1
ATOM 722 C CA . LEU A 1 86 ? -1.077 9.649 -4.568 1.00 96.31 86 LEU A CA 1
ATOM 723 C C . LEU A 1 86 ? -0.908 11.172 -4.547 1.00 96.31 86 LEU A C 1
ATOM 725 O O . LEU A 1 86 ? -1.871 11.930 -4.659 1.00 96.31 86 LEU A O 1
ATOM 729 N N . ASN A 1 87 ? 0.329 11.623 -4.359 1.00 93.38 87 ASN A N 1
ATOM 730 C CA . ASN A 1 87 ? 0.683 13.042 -4.273 1.00 93.38 87 ASN A CA 1
ATOM 731 C C . ASN A 1 87 ? 1.186 13.622 -5.603 1.00 93.38 87 ASN A C 1
ATOM 733 O O . ASN A 1 87 ? 1.398 14.828 -5.702 1.00 93.38 87 ASN A O 1
ATOM 737 N N . GLN A 1 88 ? 1.384 12.774 -6.608 1.00 91.06 88 GLN A N 1
ATOM 738 C CA . GLN A 1 88 ? 1.827 13.151 -7.942 1.00 91.06 88 GLN A CA 1
ATOM 739 C C . GLN A 1 88 ? 0.936 12.456 -8.970 1.00 91.06 88 GLN A C 1
ATOM 741 O O . GLN A 1 88 ? 0.563 11.302 -8.756 1.00 91.06 88 GLN A O 1
ATOM 746 N N . PRO A 1 89 ? 0.582 13.105 -10.090 1.00 91.62 89 PRO A N 1
ATOM 747 C CA . PRO A 1 89 ? -0.099 12.417 -11.176 1.00 91.62 89 PRO A CA 1
ATOM 748 C C . PRO A 1 89 ? 0.839 11.384 -11.803 1.00 91.62 89 PRO A C 1
ATOM 750 O O . PRO A 1 89 ? 2.047 11.386 -11.565 1.00 91.62 89 PRO A O 1
ATOM 753 N N . LEU A 1 90 ? 0.302 10.496 -12.636 1.00 90.88 90 LEU A N 1
ATOM 754 C CA . LEU A 1 90 ? 1.163 9.599 -13.396 1.00 90.88 90 LEU A CA 1
ATOM 755 C C . LEU A 1 90 ? 2.065 10.404 -14.350 1.00 90.88 90 LEU A C 1
ATOM 757 O O . LEU A 1 90 ? 3.282 10.276 -14.320 1.00 90.88 90 LEU A O 1
ATOM 761 N N . TYR A 1 91 ? 1.460 11.295 -15.126 1.00 85.56 91 TYR A N 1
ATOM 762 C CA . TYR A 1 91 ? 2.159 12.195 -16.036 1.00 85.56 91 TYR A CA 1
ATOM 763 C C . TYR A 1 91 ? 1.837 13.645 -15.707 1.00 85.56 91 TYR A C 1
ATOM 765 O O . TYR A 1 91 ? 0.728 13.955 -15.270 1.00 85.56 91 TYR A O 1
ATOM 773 N N . THR A 1 92 ? 2.794 14.518 -15.981 1.00 78.12 92 THR A N 1
ATOM 774 C CA . THR A 1 92 ? 2.584 15.957 -16.139 1.00 78.12 92 THR A CA 1
ATOM 775 C C . THR A 1 92 ? 2.653 16.315 -17.628 1.00 78.12 92 THR A C 1
ATOM 777 O O . THR A 1 92 ? 2.876 15.440 -18.464 1.00 78.12 92 THR A O 1
ATOM 780 N N . GLU A 1 93 ? 2.422 17.580 -17.981 1.00 72.06 93 GLU A N 1
ATOM 781 C CA . GLU A 1 93 ? 2.541 18.042 -19.375 1.00 72.06 93 GLU A CA 1
ATOM 782 C C . GLU A 1 93 ? 3.981 17.945 -19.910 1.00 72.06 93 GLU A C 1
ATOM 784 O O . GLU A 1 93 ? 4.172 17.796 -21.115 1.00 72.06 93 GLU A O 1
ATOM 789 N N . GLU A 1 94 ? 4.981 17.997 -19.025 1.00 71.06 94 GLU A N 1
ATOM 790 C CA . GLU A 1 94 ? 6.400 18.074 -19.395 1.00 71.06 94 GLU A CA 1
ATOM 791 C C . GLU A 1 94 ? 7.159 16.766 -19.123 1.00 71.06 94 GLU A C 1
ATOM 793 O O . GLU A 1 94 ? 8.036 16.393 -19.901 1.00 71.06 94 GLU A O 1
ATOM 798 N N . GLU A 1 95 ? 6.811 16.047 -18.050 1.00 81.88 95 GLU A N 1
ATOM 799 C CA . GLU A 1 95 ? 7.552 14.872 -17.573 1.00 81.88 95 GLU A CA 1
ATOM 800 C C . GLU A 1 95 ? 6.627 13.763 -17.048 1.00 81.88 95 GLU A C 1
ATOM 802 O O . GLU A 1 95 ? 5.522 14.012 -16.545 1.00 81.88 95 GLU A O 1
ATOM 807 N N . ASP A 1 96 ? 7.092 12.519 -17.129 1.00 87.00 96 ASP A N 1
ATOM 808 C CA . ASP A 1 96 ? 6.475 11.394 -16.439 1.00 87.00 96 ASP A CA 1
ATOM 809 C C . ASP A 1 96 ? 7.071 11.198 -15.038 1.00 87.00 96 ASP A C 1
ATOM 811 O O . ASP A 1 96 ? 8.218 11.546 -14.772 1.00 87.00 96 ASP A O 1
ATOM 815 N N . ASN A 1 97 ? 6.282 10.641 -14.117 1.00 91.31 97 ASN A N 1
ATOM 816 C CA . ASN A 1 97 ? 6.734 10.380 -12.751 1.00 91.31 97 ASN A CA 1
ATOM 817 C C . ASN A 1 97 ? 7.228 8.929 -12.565 1.00 91.31 97 ASN A C 1
ATOM 819 O O . ASN A 1 97 ? 7.205 8.414 -11.441 1.00 91.31 97 ASN A O 1
ATOM 823 N N . GLU A 1 98 ? 7.679 8.237 -13.626 1.00 92.00 98 GLU A N 1
ATOM 824 C CA . GLU A 1 98 ? 8.090 6.821 -13.576 1.00 92.00 98 GLU A CA 1
ATOM 825 C C . GLU A 1 98 ? 9.107 6.561 -12.465 1.00 92.00 98 GLU A C 1
ATOM 827 O O . GLU A 1 98 ? 8.981 5.589 -11.711 1.00 92.00 98 GLU A O 1
ATOM 832 N N . GLN A 1 99 ? 10.099 7.443 -12.325 1.00 92.00 99 GLN A N 1
ATOM 833 C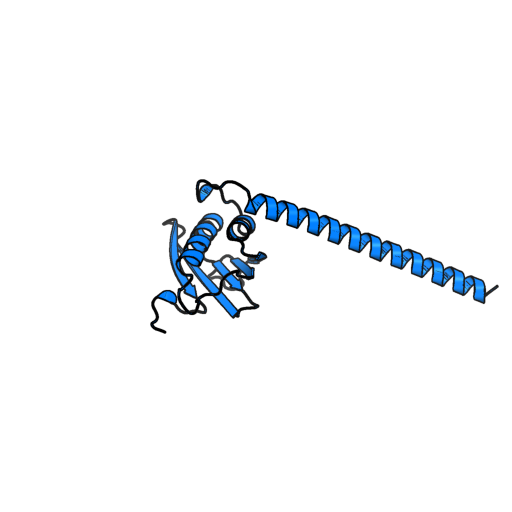 CA . GLN A 1 99 ? 11.151 7.290 -11.327 1.00 92.00 99 GLN A CA 1
ATOM 834 C C . GLN A 1 99 ? 10.597 7.350 -9.897 1.00 92.00 99 GLN A C 1
ATOM 836 O O . GLN A 1 99 ? 11.002 6.553 -9.044 1.00 92.00 99 GLN A O 1
ATOM 841 N N . PHE A 1 100 ? 9.654 8.257 -9.622 1.00 94.44 100 PHE A N 1
ATOM 842 C CA . PHE A 1 100 ? 9.000 8.356 -8.318 1.00 94.44 100 PHE A CA 1
ATOM 843 C C . PHE A 1 100 ? 8.267 7.054 -7.979 1.00 94.44 100 PHE A C 1
ATOM 845 O O . PHE A 1 100 ? 8.527 6.443 -6.933 1.00 94.44 100 PHE A O 1
ATOM 852 N N . TYR A 1 101 ? 7.415 6.587 -8.896 1.00 95.31 101 TYR A N 1
ATOM 853 C CA . TYR A 1 101 ? 6.631 5.368 -8.712 1.00 95.31 101 TYR A CA 1
ATOM 854 C C . TYR A 1 101 ? 7.513 4.128 -8.586 1.00 95.31 101 TYR A C 1
ATOM 856 O O . TYR A 1 101 ? 7.293 3.314 -7.691 1.00 95.31 101 TYR A O 1
ATOM 864 N N . THR A 1 102 ? 8.547 4.001 -9.417 1.00 93.88 102 THR A N 1
ATOM 865 C CA . THR A 1 102 ? 9.486 2.873 -9.374 1.00 93.88 102 THR A CA 1
ATOM 866 C C . THR A 1 102 ? 10.226 2.828 -8.040 1.00 93.88 102 THR A C 1
ATOM 868 O O . THR A 1 102 ? 10.264 1.782 -7.390 1.00 93.88 102 THR A O 1
ATOM 871 N N . ASN A 1 103 ? 10.738 3.969 -7.568 1.00 95.19 103 ASN A N 1
ATOM 872 C CA . ASN A 1 103 ? 11.421 4.053 -6.279 1.00 95.19 103 ASN A CA 1
ATOM 873 C C . ASN A 1 103 ? 10.495 3.700 -5.108 1.00 95.19 103 ASN A C 1
ATOM 875 O O . ASN A 1 103 ? 10.904 2.994 -4.188 1.00 95.19 103 ASN A O 1
ATOM 879 N N . MET A 1 104 ? 9.247 4.174 -5.128 1.00 97.38 104 MET A N 1
ATOM 880 C CA . MET A 1 104 ? 8.249 3.808 -4.120 1.00 97.38 104 MET A CA 1
ATOM 881 C C . MET A 1 104 ? 7.940 2.304 -4.159 1.00 97.38 104 MET A C 1
ATOM 883 O O . MET A 1 104 ? 7.955 1.644 -3.121 1.00 97.38 104 MET A O 1
ATOM 887 N N . ILE A 1 105 ? 7.703 1.746 -5.348 1.00 97.81 105 ILE A N 1
ATOM 888 C CA . ILE A 1 105 ? 7.351 0.335 -5.537 1.00 97.81 105 ILE A CA 1
ATOM 889 C C . ILE A 1 105 ? 8.472 -0.593 -5.072 1.00 97.81 105 ILE A C 1
ATOM 891 O O . ILE A 1 105 ? 8.181 -1.606 -4.444 1.00 97.81 105 ILE A O 1
ATOM 895 N N . VAL A 1 106 ? 9.740 -0.262 -5.325 1.00 96.69 106 VAL A N 1
ATOM 896 C CA . VAL A 1 106 ? 10.879 -1.076 -4.867 1.00 96.69 106 VAL A CA 1
ATOM 897 C C . VAL A 1 106 ? 10.928 -1.163 -3.338 1.00 96.69 106 VAL A C 1
ATOM 899 O O . VAL A 1 106 ? 11.125 -2.251 -2.793 1.00 96.69 106 VAL A O 1
ATOM 902 N N . LEU A 1 107 ? 10.699 -0.049 -2.637 1.00 98.06 107 LEU A N 1
ATOM 903 C CA . LEU A 1 107 ? 10.641 -0.034 -1.171 1.00 98.06 107 LEU A CA 1
ATOM 904 C C . LEU A 1 107 ? 9.433 -0.821 -0.647 1.00 98.06 107 LEU A C 1
ATOM 906 O O . LEU A 1 107 ? 9.569 -1.645 0.258 1.00 98.06 107 LEU A O 1
ATOM 910 N N . LEU A 1 108 ? 8.260 -0.634 -1.260 1.00 98.38 108 LEU A N 1
ATOM 911 C CA . LEU A 1 108 ? 7.062 -1.401 -0.917 1.00 98.38 108 LEU A CA 1
ATOM 912 C C . LEU A 1 108 ? 7.264 -2.900 -1.154 1.00 98.38 108 LEU A C 1
ATOM 914 O O . LEU A 1 108 ? 6.892 -3.703 -0.304 1.00 98.38 108 LEU A O 1
ATOM 918 N N . ALA A 1 109 ? 7.900 -3.291 -2.259 1.00 98.31 109 ALA A N 1
ATOM 919 C CA . ALA A 1 109 ? 8.198 -4.684 -2.565 1.00 98.31 109 ALA A CA 1
ATOM 920 C C . ALA A 1 109 ? 9.121 -5.307 -1.515 1.00 98.31 109 ALA A C 1
ATOM 922 O O . ALA A 1 109 ? 8.869 -6.430 -1.080 1.00 98.31 109 ALA A O 1
ATOM 923 N N . TYR A 1 110 ? 10.134 -4.572 -1.048 1.00 98.00 110 TYR A N 1
ATOM 924 C CA . TYR A 1 110 ? 10.991 -5.026 0.046 1.00 98.00 110 TYR A CA 1
ATOM 925 C C . TYR A 1 110 ? 10.188 -5.290 1.333 1.00 98.00 110 TYR A C 1
ATOM 927 O O . TYR A 1 110 ? 10.283 -6.378 1.914 1.00 98.00 110 TYR A O 1
ATOM 935 N N . VAL A 1 111 ? 9.340 -4.343 1.745 1.00 97.88 111 VAL A N 1
ATOM 936 C CA . VAL A 1 111 ? 8.474 -4.489 2.929 1.00 97.88 111 VAL A CA 1
ATOM 937 C C . VAL A 1 111 ? 7.494 -5.656 2.767 1.00 97.88 111 VAL A C 1
ATOM 939 O O . VAL A 1 111 ? 7.309 -6.448 3.691 1.00 97.88 111 VAL A O 1
ATOM 942 N N . GLN A 1 112 ? 6.931 -5.825 1.571 1.00 97.75 112 GLN A N 1
ATOM 943 C CA . GLN A 1 112 ? 6.017 -6.916 1.211 1.00 97.75 112 GLN A CA 1
ATOM 944 C C . GLN A 1 112 ? 6.723 -8.259 0.978 1.00 97.75 112 GLN A C 1
ATOM 946 O O . GLN A 1 112 ? 6.088 -9.227 0.551 1.00 97.75 112 GLN A O 1
ATOM 951 N N . LYS A 1 113 ? 8.035 -8.347 1.241 1.00 97.69 113 LYS A N 1
ATOM 952 C CA . LYS A 1 113 ? 8.858 -9.552 1.042 1.00 97.69 113 LYS A CA 1
ATOM 953 C C . LYS A 1 113 ? 8.760 -10.105 -0.381 1.00 97.69 113 LYS A C 1
ATOM 955 O O . LYS A 1 113 ? 8.774 -11.316 -0.588 1.00 97.69 113 LYS A O 1
ATOM 960 N N . TYR A 1 114 ? 8.662 -9.200 -1.354 1.00 98.31 114 TYR A N 1
ATOM 961 C CA . TYR A 1 114 ? 8.553 -9.492 -2.780 1.00 98.31 114 TYR A CA 1
ATOM 962 C C . TYR A 1 114 ? 7.392 -10.446 -3.108 1.00 98.31 114 TYR A C 1
ATOM 964 O O . TYR A 1 114 ? 7.486 -11.265 -4.023 1.00 98.31 114 TYR A O 1
ATOM 972 N N . ASN A 1 115 ? 6.290 -10.343 -2.362 1.00 98.19 115 ASN A N 1
ATOM 973 C CA . ASN A 1 115 ? 4.997 -10.858 -2.799 1.00 98.19 115 ASN A CA 1
ATOM 974 C C . ASN A 1 115 ? 4.364 -9.880 -3.795 1.00 98.19 115 ASN A C 1
ATOM 976 O O . ASN A 1 115 ? 4.709 -8.700 -3.818 1.00 98.19 115 ASN A O 1
ATOM 980 N N . ASN A 1 116 ? 3.432 -10.362 -4.613 1.00 98.62 116 ASN A N 1
ATOM 981 C CA . ASN A 1 116 ? 2.649 -9.493 -5.489 1.00 98.62 116 ASN A CA 1
ATOM 982 C C . ASN A 1 116 ? 1.700 -8.632 -4.648 1.00 98.62 116 ASN A C 1
ATOM 984 O O . ASN A 1 116 ? 1.111 -9.123 -3.684 1.00 98.62 116 ASN A O 1
ATOM 988 N N . PHE A 1 117 ? 1.500 -7.378 -5.028 1.00 98.75 117 PHE A N 1
ATOM 989 C CA . PHE A 1 117 ? 0.559 -6.478 -4.358 1.00 98.75 117 PHE A CA 1
ATOM 990 C C . PHE A 1 117 ? -0.005 -5.454 -5.341 1.00 98.75 117 PHE A C 1
ATOM 992 O O . PHE A 1 117 ? 0.509 -5.288 -6.449 1.00 98.75 117 PHE A O 1
ATOM 999 N N . ARG A 1 118 ? -1.066 -4.761 -4.930 1.00 98.62 118 ARG A N 1
ATOM 1000 C CA . ARG A 1 118 ? -1.610 -3.612 -5.657 1.00 98.62 118 ARG A CA 1
ATOM 1001 C C . ARG A 1 118 ? -1.502 -2.349 -4.820 1.00 98.62 118 ARG A C 1
ATOM 1003 O O . ARG A 1 118 ? -1.735 -2.394 -3.616 1.00 98.62 118 ARG A O 1
ATOM 1010 N N . VAL A 1 119 ? -1.186 -1.232 -5.466 1.00 98.50 119 VAL A N 1
ATOM 1011 C CA . VAL A 1 119 ? -1.359 0.116 -4.907 1.00 98.50 119 VAL A CA 1
ATOM 1012 C C . VAL A 1 119 ? -2.534 0.760 -5.631 1.00 98.50 119 VAL A C 1
ATOM 1014 O O . VAL A 1 119 ? -2.533 0.811 -6.859 1.00 98.50 119 VAL A O 1
ATOM 1017 N N . ILE A 1 120 ? -3.547 1.189 -4.885 1.00 98.56 120 ILE A N 1
ATOM 1018 C CA . ILE A 1 120 ? -4.845 1.617 -5.407 1.00 98.56 120 ILE A CA 1
ATOM 1019 C C . ILE A 1 120 ? -5.131 3.031 -4.909 1.00 98.56 120 ILE A C 1
ATOM 1021 O O . ILE A 1 120 ? -5.237 3.260 -3.705 1.00 98.56 120 ILE A O 1
ATOM 1025 N N . ASP A 1 121 ? -5.275 3.958 -5.844 1.00 98.19 121 ASP A N 1
ATOM 1026 C CA . ASP A 1 121 ? -5.821 5.289 -5.620 1.00 98.19 121 ASP A CA 1
ATOM 1027 C C . ASP A 1 121 ? -7.203 5.348 -6.274 1.00 98.19 121 ASP A C 1
ATOM 1029 O O . ASP A 1 121 ? -7.331 5.448 -7.496 1.00 98.19 121 ASP A O 1
ATOM 1033 N N . GLU A 1 122 ? -8.239 5.213 -5.447 1.00 97.31 122 GLU A N 1
ATOM 1034 C CA . GLU A 1 122 ? -9.632 5.203 -5.903 1.00 97.31 122 GLU A CA 1
ATOM 1035 C C . GLU A 1 122 ? -10.084 6.582 -6.402 1.00 97.31 122 GLU A C 1
ATOM 1037 O O . GLU A 1 122 ? -10.923 6.650 -7.292 1.00 97.31 122 GLU A O 1
ATOM 1042 N N . GLU A 1 123 ? -9.533 7.673 -5.856 1.00 95.50 123 GLU A N 1
ATOM 1043 C CA . GLU A 1 123 ? -9.929 9.043 -6.214 1.00 95.50 123 GLU A CA 1
ATOM 1044 C C . GLU A 1 123 ? -9.454 9.401 -7.623 1.00 95.50 123 GLU A C 1
ATOM 1046 O O . GLU A 1 123 ? -10.189 10.026 -8.383 1.00 95.50 123 GLU A O 1
ATOM 1051 N N . ASN A 1 124 ? -8.240 8.972 -7.974 1.00 95.19 124 ASN A N 1
ATOM 1052 C CA . ASN A 1 124 ? -7.636 9.232 -9.279 1.00 95.19 124 ASN A CA 1
ATOM 1053 C C . ASN A 1 124 ? -7.813 8.078 -10.282 1.00 95.19 124 ASN A C 1
A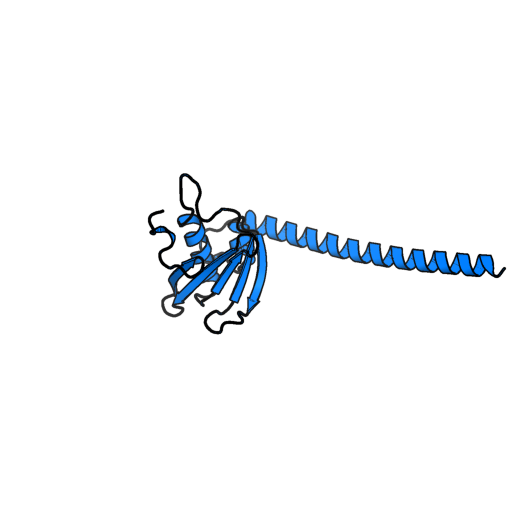TOM 1055 O O . ASN A 1 124 ? -7.266 8.145 -11.381 1.00 95.19 124 ASN A O 1
ATOM 1059 N N . GLU A 1 125 ? -8.534 7.016 -9.910 1.00 96.31 125 GLU A N 1
ATOM 1060 C CA . GLU A 1 125 ? -8.729 5.808 -10.725 1.00 96.31 125 GLU A CA 1
ATOM 1061 C C . GLU A 1 125 ? -7.400 5.170 -11.191 1.00 96.31 125 GLU A C 1
ATOM 1063 O O . GLU A 1 125 ? -7.245 4.723 -12.333 1.00 96.31 125 GLU A O 1
ATOM 1068 N N . ILE A 1 126 ? -6.408 5.120 -10.294 1.00 96.69 126 ILE A N 1
ATOM 1069 C CA . ILE A 1 126 ? -5.082 4.545 -10.561 1.00 96.69 126 ILE A CA 1
ATOM 1070 C C . ILE A 1 126 ? -4.911 3.246 -9.777 1.00 96.69 126 ILE A C 1
ATOM 1072 O O . ILE A 1 126 ? -5.036 3.197 -8.558 1.00 96.69 126 ILE A O 1
ATOM 1076 N N . THR A 1 127 ? -4.539 2.181 -10.478 1.00 97.81 127 THR A N 1
ATOM 1077 C CA . THR A 1 127 ? -4.133 0.898 -9.904 1.00 97.81 127 THR A CA 1
ATOM 1078 C C . THR A 1 127 ? -2.761 0.507 -10.432 1.00 97.81 127 THR A C 1
ATOM 1080 O O . THR A 1 127 ? -2.598 0.197 -11.613 1.00 97.81 127 THR A O 1
ATOM 1083 N N . LEU A 1 128 ? -1.777 0.451 -9.540 1.00 97.94 128 LEU A N 1
ATOM 1084 C CA . LEU A 1 128 ? -0.451 -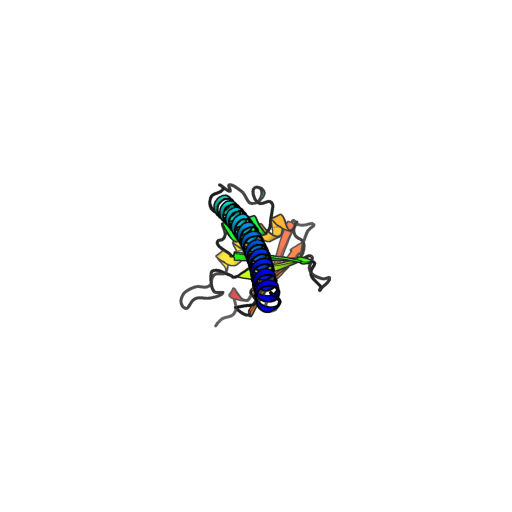0.094 -9.809 1.00 97.94 128 LEU A CA 1
ATOM 1085 C C . LEU A 1 128 ? -0.449 -1.562 -9.384 1.00 97.94 128 LEU A C 1
ATOM 1087 O O . LEU A 1 128 ? -0.420 -1.878 -8.196 1.00 97.94 128 LEU A O 1
ATOM 1091 N N . SER A 1 129 ? -0.500 -2.468 -10.353 1.00 98.25 129 SER A N 1
ATOM 1092 C CA . SER A 1 129 ? -0.341 -3.903 -10.116 1.00 98.25 129 SER A CA 1
ATOM 1093 C C . SER A 1 129 ? 1.138 -4.256 -10.153 1.00 98.25 129 SER A C 1
ATOM 1095 O O . SER A 1 129 ? 1.786 -4.100 -11.189 1.00 98.25 129 SER A O 1
ATOM 1097 N N . VAL A 1 130 ? 1.667 -4.725 -9.026 1.00 98.38 130 VAL A N 1
ATOM 1098 C CA . VAL A 1 130 ? 3.088 -5.030 -8.859 1.00 98.38 130 VAL A CA 1
ATOM 1099 C C . VAL A 1 130 ? 3.271 -6.536 -8.757 1.00 98.38 130 VAL A C 1
ATOM 1101 O O . VAL A 1 130 ? 2.757 -7.187 -7.843 1.00 98.38 130 VAL A O 1
ATOM 1104 N N . PHE A 1 131 ? 4.031 -7.083 -9.700 1.00 98.00 131 PHE A N 1
ATOM 1105 C CA . PHE A 1 131 ? 4.433 -8.481 -9.717 1.00 98.00 131 PHE A CA 1
ATOM 1106 C C . PHE A 1 131 ? 5.886 -8.606 -9.298 1.00 98.00 131 PHE A C 1
ATOM 1108 O O . PHE A 1 131 ? 6.754 -7.866 -9.766 1.00 98.00 131 PHE A O 1
ATOM 1115 N N . CYS A 1 132 ? 6.140 -9.562 -8.418 1.00 98.19 132 CYS A N 1
ATOM 1116 C CA . CYS A 1 132 ? 7.430 -9.785 -7.801 1.00 98.19 132 CYS A CA 1
ATOM 1117 C C . CYS A 1 132 ? 7.832 -11.257 -7.919 1.00 98.19 132 CYS A C 1
ATOM 1119 O O . CYS A 1 132 ? 6.998 -12.157 -8.027 1.00 98.19 132 CYS A O 1
ATOM 1121 N N . ASN A 1 133 ? 9.135 -11.507 -7.846 1.00 97.69 133 ASN A N 1
ATOM 1122 C CA . ASN A 1 133 ? 9.693 -12.834 -7.652 1.00 97.69 133 ASN A CA 1
ATOM 1123 C C . ASN A 1 133 ? 10.315 -12.910 -6.257 1.00 97.69 133 ASN A C 1
ATOM 1125 O O . ASN A 1 133 ? 11.396 -12.373 -6.019 1.00 97.69 133 ASN A O 1
ATOM 1129 N N . SER A 1 134 ? 9.656 -13.619 -5.341 1.00 95.88 134 SER A N 1
ATOM 1130 C CA . SER A 1 134 ? 10.120 -13.756 -3.958 1.00 95.88 134 SER A CA 1
ATOM 1131 C C . SER A 1 134 ? 11.450 -14.498 -3.822 1.00 95.88 134 SER A C 1
ATOM 1133 O O . SER A 1 134 ? 12.236 -14.182 -2.931 1.00 95.88 134 SER A O 1
ATOM 1135 N N . LYS A 1 135 ? 11.749 -15.439 -4.728 1.00 96.44 135 LYS A N 1
ATOM 1136 C CA . LYS A 1 135 ? 13.016 -16.188 -4.725 1.00 96.44 135 LYS A CA 1
ATOM 1137 C C . LYS A 1 135 ? 14.189 -15.325 -5.175 1.00 96.44 135 LYS A C 1
ATOM 1139 O O . LYS A 1 135 ? 15.276 -15.445 -4.626 1.00 96.44 135 LYS A O 1
ATOM 1144 N N . GLN A 1 136 ? 13.970 -14.488 -6.187 1.00 97.00 136 GLN A N 1
ATOM 1145 C CA . GLN A 1 136 ? 14.996 -13.594 -6.732 1.00 97.00 136 GLN A CA 1
ATOM 1146 C C . GLN A 1 136 ? 15.052 -12.245 -6.012 1.00 97.00 136 GLN A C 1
ATOM 1148 O O . GLN A 1 136 ? 16.006 -11.506 -6.219 1.00 97.00 136 GLN A O 1
ATOM 1153 N N . GLN A 1 137 ? 14.064 -11.944 -5.164 1.00 96.75 137 GLN A N 1
ATOM 1154 C CA . GLN A 1 137 ? 13.933 -10.666 -4.467 1.00 96.75 137 GLN A 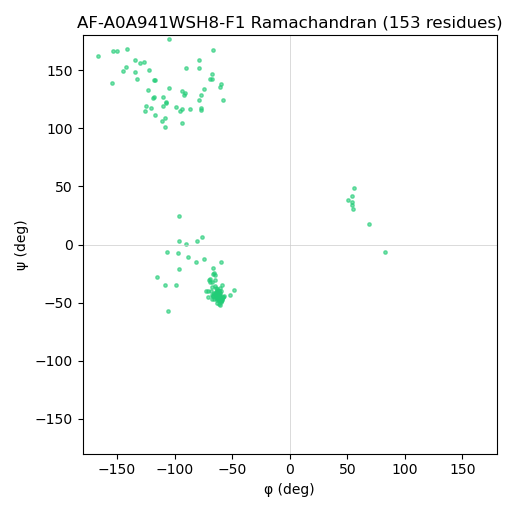CA 1
ATOM 1155 C C . GLN A 1 137 ? 13.906 -9.477 -5.435 1.00 96.75 137 GLN A C 1
ATOM 1157 O O . GLN A 1 137 ? 14.627 -8.493 -5.273 1.00 96.75 137 GLN A O 1
ATOM 1162 N N . THR A 1 138 ? 13.071 -9.581 -6.471 1.00 96.81 138 THR A N 1
ATOM 1163 C CA . THR A 1 138 ? 12.963 -8.570 -7.529 1.00 96.81 138 THR A CA 1
ATOM 1164 C C . THR A 1 138 ? 11.515 -8.248 -7.865 1.00 96.81 138 THR A C 1
ATOM 1166 O O . THR A 1 138 ? 10.632 -9.104 -7.792 1.00 96.81 138 THR A O 1
ATOM 1169 N N . VAL A 1 139 ? 11.277 -6.999 -8.267 1.00 97.12 139 VAL A N 1
ATOM 1170 C CA . VAL A 1 139 ? 10.056 -6.606 -8.980 1.00 97.12 139 VAL A CA 1
ATOM 1171 C C . VAL A 1 139 ? 10.234 -7.025 -10.435 1.00 97.12 139 VAL A C 1
ATOM 1173 O O . VAL A 1 139 ? 11.230 -6.672 -11.061 1.00 97.12 139 VAL A O 1
ATOM 1176 N N . THR A 1 140 ? 9.303 -7.812 -10.96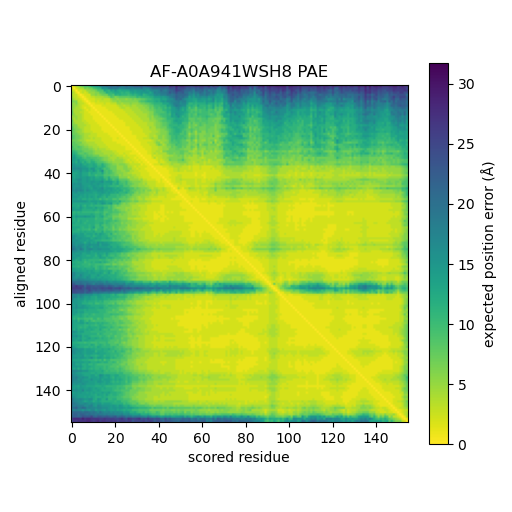5 1.00 96.31 140 THR A N 1
ATOM 1177 C CA . THR A 1 140 ? 9.378 -8.343 -12.333 1.00 96.31 140 THR A CA 1
ATOM 1178 C C . THR A 1 140 ? 8.547 -7.530 -13.308 1.00 96.31 140 THR A C 1
ATOM 1180 O O . THR A 1 140 ? 8.908 -7.407 -14.476 1.00 96.31 140 THR A O 1
ATOM 1183 N N . THR A 1 141 ? 7.408 -6.994 -12.871 1.00 95.88 141 THR A N 1
ATOM 1184 C CA . THR A 1 141 ? 6.504 -6.240 -13.742 1.00 95.88 141 THR A CA 1
ATOM 1185 C C . THR A 1 141 ? 5.675 -5.262 -12.926 1.00 95.88 141 THR A C 1
ATOM 1187 O O . THR A 1 141 ? 5.167 -5.603 -11.859 1.00 95.88 141 THR A O 1
ATOM 1190 N N . ILE A 1 142 ? 5.498 -4.062 -13.470 1.00 95.50 142 ILE A N 1
ATOM 1191 C CA . ILE A 1 142 ? 4.566 -3.053 -12.973 1.00 95.50 142 ILE A CA 1
ATOM 1192 C C . ILE A 1 142 ? 3.562 -2.791 -14.095 1.00 95.50 142 ILE A C 1
ATOM 1194 O O . ILE A 1 142 ? 3.954 -2.513 -15.230 1.00 95.50 142 ILE A O 1
ATOM 1198 N N . ALA A 1 143 ? 2.274 -2.910 -13.788 1.00 95.69 143 ALA A N 1
ATOM 1199 C CA . ALA A 1 143 ? 1.199 -2.553 -14.703 1.00 95.69 143 ALA A CA 1
ATOM 1200 C C . ALA A 1 143 ? 0.357 -1.429 -14.100 1.00 95.69 143 ALA A C 1
ATOM 1202 O O . ALA A 1 143 ? -0.129 -1.555 -12.977 1.00 95.69 143 ALA A O 1
ATOM 1203 N N . VAL A 1 144 ? 0.169 -0.351 -14.854 1.00 95.75 144 VAL A N 1
ATOM 1204 C CA . VAL A 1 144 ? -0.669 0.788 -14.466 1.00 95.75 144 VAL A CA 1
ATOM 1205 C C . VAL A 1 144 ? -2.015 0.623 -15.153 1.00 95.75 144 VAL A C 1
ATOM 1207 O O . VAL A 1 144 ? -2.071 0.564 -16.378 1.00 95.75 144 VAL A O 1
ATOM 1210 N N . ASN A 1 145 ? -3.096 0.490 -14.388 1.00 95.19 145 ASN A N 1
ATOM 1211 C CA . ASN A 1 145 ? -4.445 0.248 -14.916 1.00 95.19 145 ASN A CA 1
ATOM 1212 C C . ASN A 1 145 ? -4.494 -0.931 -15.909 1.00 95.19 145 ASN A C 1
ATOM 1214 O O . ASN A 1 145 ? -5.173 -0.891 -16.930 1.00 95.19 145 ASN A O 1
ATOM 1218 N N . GLY A 1 146 ? -3.725 -1.988 -15.622 1.00 93.81 146 GLY A N 1
ATOM 1219 C CA . GLY A 1 146 ? -3.605 -3.179 -16.472 1.00 93.81 146 GLY A CA 1
ATOM 1220 C C . GLY A 1 146 ? -2.615 -3.052 -17.637 1.00 93.81 146 GLY A C 1
ATOM 1221 O O . GLY A 1 146 ? -2.318 -4.054 -18.284 1.00 93.81 146 GLY A O 1
ATOM 1222 N N . VAL A 1 147 ? -2.050 -1.868 -17.877 1.00 93.12 147 VAL A N 1
ATOM 1223 C CA . VAL A 1 147 ? -1.103 -1.610 -18.966 1.00 93.12 147 VAL A CA 1
ATOM 1224 C C . VAL A 1 147 ? 0.336 -1.777 -18.479 1.00 93.12 147 VAL A C 1
ATOM 1226 O O . VAL A 1 147 ? 0.817 -1.035 -17.622 1.00 93.12 147 VAL A O 1
ATOM 1229 N N . THR A 1 148 ? 1.046 -2.754 -19.039 1.00 91.50 148 THR A N 1
ATOM 1230 C CA . THR A 1 148 ? 2.496 -2.926 -18.849 1.00 91.50 148 THR A CA 1
ATOM 1231 C C . THR A 1 148 ? 3.278 -1.951 -19.724 1.00 91.50 148 THR A C 1
ATOM 1233 O O . THR A 1 148 ? 2.811 -1.606 -20.807 1.00 91.50 148 THR A O 1
ATOM 1236 N N . ASN A 1 149 ? 4.488 -1.562 -19.307 1.00 85.81 149 ASN A N 1
ATOM 1237 C CA . ASN A 1 149 ? 5.316 -0.569 -20.014 1.00 85.81 149 ASN A CA 1
ATOM 1238 C C . ASN A 1 149 ? 4.591 0.765 -20.237 1.00 85.81 149 ASN A C 1
ATOM 1240 O O . ASN A 1 149 ? 4.847 1.450 -21.222 1.00 85.81 149 ASN A O 1
ATOM 1244 N N . TYR A 1 150 ? 3.688 1.113 -19.317 1.00 86.56 150 TYR A N 1
ATOM 1245 C CA . TYR A 1 150 ? 2.831 2.294 -19.382 1.00 86.56 150 TYR A CA 1
ATOM 1246 C C . TYR A 1 150 ? 3.601 3.579 -19.719 1.00 86.56 150 TYR A C 1
ATOM 1248 O O . TYR A 1 150 ? 3.127 4.366 -20.535 1.00 86.56 150 TYR A O 1
ATOM 1256 N N . TRP A 1 151 ? 4.804 3.726 -19.157 1.00 83.56 151 TRP A N 1
ATOM 1257 C CA . TRP A 1 151 ? 5.679 4.886 -19.333 1.00 83.56 151 TRP A CA 1
ATOM 1258 C C . TRP A 1 151 ? 6.273 5.024 -20.739 1.00 83.56 151 TRP A C 1
ATOM 1260 O O . TRP A 1 151 ? 6.452 6.128 -21.239 1.00 83.56 151 TRP A O 1
ATOM 1270 N N . ASN A 1 152 ? 6.472 3.899 -21.430 1.00 81.50 152 ASN A N 1
ATOM 1271 C CA . ASN A 1 152 ? 7.081 3.840 -22.761 1.00 81.50 152 ASN A CA 1
ATOM 1272 C C . ASN A 1 152 ? 6.063 3.955 -23.909 1.00 81.50 152 ASN A C 1
ATOM 1274 O O . ASN A 1 152 ? 6.430 3.869 -25.084 1.00 81.50 152 ASN A O 1
ATOM 1278 N N . ILE A 1 153 ? 4.774 4.103 -23.598 1.00 73.81 153 ILE A N 1
ATOM 1279 C CA . ILE A 1 153 ? 3.739 4.297 -24.612 1.00 73.81 153 ILE A CA 1
ATOM 1280 C C . ILE A 1 153 ? 3.825 5.746 -25.081 1.00 73.81 153 ILE A C 1
ATOM 1282 O O . ILE A 1 153 ? 3.610 6.663 -24.294 1.00 73.81 153 ILE A O 1
ATOM 1286 N N . LYS A 1 154 ? 4.129 5.952 -26.369 1.00 59.50 154 LYS A N 1
ATOM 1287 C CA . LYS A 1 154 ? 4.070 7.282 -26.987 1.00 59.50 154 LYS A CA 1
ATOM 1288 C C . LYS A 1 154 ? 2.655 7.841 -26.837 1.00 59.50 154 LYS A C 1
ATOM 1290 O O . LYS A 1 154 ? 1.700 7.179 -27.249 1.00 59.50 154 LYS A O 1
ATOM 1295 N N . ARG A 1 155 ? 2.555 9.024 -26.242 1.00 61.47 155 ARG A N 1
ATOM 1296 C CA . ARG A 1 155 ? 1.317 9.780 -26.048 1.00 61.47 155 ARG A CA 1
ATOM 1297 C C . ARG A 1 155 ? 1.253 10.937 -27.023 1.00 61.47 155 ARG A C 1
ATOM 1299 O O . ARG A 1 155 ? 2.337 11.477 -27.337 1.00 61.47 155 ARG A O 1
#

Radius of gyration: 22.93 Å; Cα contacts (8 Å, |Δi|>4): 195; chains: 1; bounding box: 66×36×66 Å

Foldseek 3Di:
DVVVVVVVVVVVVVVVVVVVVVVVVVVVVVVVVVVVVVLVCLCPDDDPDLVVDQDLCSLCSVLVKAWDDKDQDPDPQFRIETETADPDDQDDPVGGCVVSVVVSVLSVCVNVLFTWYWYDYPVNRWIWTWHGDNVVSDTDFTAIVNHTPVVVDDD

Sequence (155 aa):
MEKERKVKKIIVILAILLIIILTITYYVFKENERKKNTEEYYANKEYNSKEDFNTVEEVLVFKGVKFIKQTKSSDDKYLADIYVKLNQPLYTEEEDNEQFYTNMIVLLAYVQKYNNFRVIDEENEITLSVFCNSKQQTVTTIAVNGVTNYWNIKR